Protein AF-R9JQD2-F1 (afdb_monomer)

Foldseek 3Di:
DPDPCPPDPDWDKDWPDWDWDQDPVRDIDIGHDPPIDIDTDDCVVPPD

Structure (mmCIF, N/CA/C/O backbone):
data_AF-R9JQD2-F1
#
_entry.id   AF-R9JQD2-F1
#
loop_
_atom_site.group_PDB
_atom_site.id
_atom_site.type_symbol
_atom_site.label_atom_id
_atom_site.label_alt_id
_atom_site.label_comp_id
_atom_site.label_asym_id
_atom_site.label_entity_id
_atom_site.label_seq_id
_atom_site.pdbx_PDB_ins_code
_atom_site.Cartn_x
_atom_site.Cartn_y
_atom_site.Cartn_z
_atom_site.occupancy
_atom_site.B_iso_or_equiv
_atom_site.auth_seq_id
_atom_site.auth_comp_id
_atom_site.auth_asym_id
_atom_site.auth_atom_id
_atom_site.pdbx_PDB_model_num
ATOM 1 N N . MET A 1 1 ? 22.251 -3.977 -6.021 1.00 56.94 1 MET A N 1
ATOM 2 C CA . MET A 1 1 ? 21.948 -4.184 -4.589 1.00 56.94 1 MET A CA 1
ATOM 3 C C . MET A 1 1 ? 21.142 -5.460 -4.459 1.00 56.94 1 MET A C 1
ATOM 5 O O . MET A 1 1 ? 20.226 -5.626 -5.253 1.00 56.94 1 MET A O 1
ATOM 9 N N . LYS A 1 2 ? 21.465 -6.331 -3.494 1.00 63.59 2 LYS A N 1
ATOM 10 C CA . LYS A 1 2 ? 20.584 -7.447 -3.131 1.00 63.59 2 LYS A CA 1
ATOM 11 C C . LYS A 1 2 ? 19.517 -6.919 -2.180 1.00 63.59 2 LYS A C 1
ATOM 13 O O . LYS A 1 2 ? 19.776 -6.811 -0.984 1.00 63.59 2 LYS A O 1
ATOM 18 N N . ASN A 1 3 ? 18.384 -6.480 -2.715 1.00 73.88 3 ASN A N 1
ATOM 19 C CA . ASN A 1 3 ? 17.264 -5.981 -1.918 1.00 73.88 3 ASN A CA 1
ATOM 20 C C . ASN A 1 3 ? 16.017 -6.848 -2.155 1.00 73.88 3 ASN A C 1
ATOM 22 O O . ASN A 1 3 ? 16.004 -7.716 -3.026 1.00 73.88 3 ASN A O 1
ATOM 26 N N . LEU A 1 4 ? 14.961 -6.613 -1.372 1.00 79.75 4 LEU A N 1
ATOM 27 C CA . LEU A 1 4 ? 13.695 -7.352 -1.463 1.00 79.75 4 LEU A CA 1
ATOM 28 C C . LEU A 1 4 ? 13.083 -7.343 -2.880 1.00 79.75 4 LEU A C 1
ATOM 30 O O . LEU A 1 4 ? 12.312 -8.233 -3.232 1.00 79.75 4 LEU A O 1
ATOM 34 N N . PHE A 1 5 ? 13.433 -6.350 -3.695 1.00 79.44 5 PHE A N 1
AT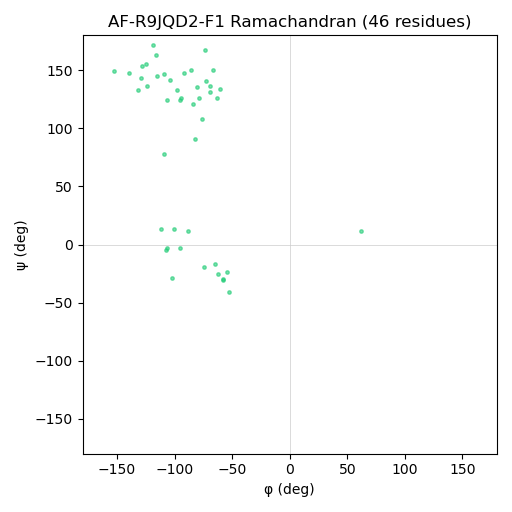OM 35 C CA . PHE A 1 5 ? 12.869 -6.112 -5.017 1.00 79.44 5 PHE A CA 1
ATOM 36 C C . PHE A 1 5 ? 13.695 -6.727 -6.154 1.00 79.44 5 PHE A C 1
ATOM 38 O O . PHE A 1 5 ? 13.261 -6.685 -7.299 1.00 79.44 5 PHE A O 1
ATOM 45 N N . GLU A 1 6 ? 14.841 -7.348 -5.866 1.00 76.50 6 GLU A N 1
ATOM 46 C CA . GLU A 1 6 ? 15.771 -7.862 -6.885 1.00 76.50 6 GLU A CA 1
ATOM 47 C C . GLU A 1 6 ? 15.133 -8.889 -7.839 1.00 76.50 6 GLU A C 1
ATOM 49 O O . GLU A 1 6 ? 15.497 -8.964 -9.011 1.00 76.50 6 GLU A O 1
ATOM 54 N N . HIS A 1 7 ? 14.149 -9.654 -7.360 1.00 80.44 7 HIS A N 1
ATOM 55 C CA . HIS A 1 7 ? 13.446 -10.671 -8.150 1.00 80.44 7 HIS A CA 1
ATOM 56 C C . HIS A 1 7 ? 11.991 -10.320 -8.445 1.00 80.44 7 HIS A C 1
ATOM 58 O O . HIS A 1 7 ? 11.218 -11.182 -8.868 1.00 80.44 7 HIS A O 1
ATOM 64 N N . THR A 1 8 ? 11.586 -9.072 -8.212 1.00 76.38 8 THR A N 1
ATOM 65 C CA . THR A 1 8 ? 10.212 -8.691 -8.504 1.00 76.38 8 THR A CA 1
ATOM 66 C C . THR A 1 8 ? 10.019 -8.450 -9.999 1.00 76.38 8 THR A C 1
ATOM 68 O O . THR A 1 8 ? 10.750 -7.689 -10.627 1.00 76.38 8 THR A O 1
ATOM 71 N N . SER A 1 9 ? 9.031 -9.126 -10.582 1.00 75.31 9 SER A N 1
ATOM 72 C CA . SER A 1 9 ? 8.628 -8.966 -11.984 1.00 75.31 9 SER A CA 1
ATOM 73 C C . SER A 1 9 ? 7.308 -8.206 -12.139 1.00 75.31 9 SER A C 1
ATOM 75 O O . SER A 1 9 ? 6.873 -7.946 -13.260 1.00 75.31 9 SER A O 1
ATOM 77 N N . ALA A 1 10 ? 6.662 -7.852 -11.026 1.00 83.44 10 ALA A N 1
ATOM 78 C CA . ALA A 1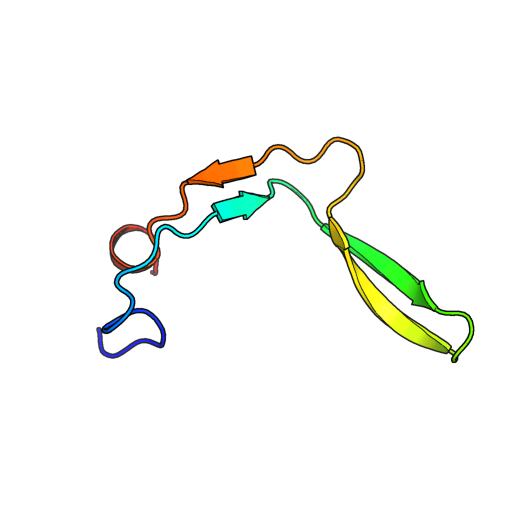 10 ? 5.395 -7.137 -11.018 1.00 83.44 10 ALA A CA 1
ATOM 79 C C . ALA A 1 10 ? 5.614 -5.614 -10.947 1.00 83.44 10 ALA A C 1
ATOM 81 O O . ALA A 1 10 ? 6.559 -5.168 -10.293 1.00 83.44 10 ALA A O 1
ATOM 82 N N . PRO A 1 11 ? 4.735 -4.802 -11.566 1.00 84.12 11 PRO A N 1
ATOM 83 C CA . PRO A 1 11 ? 4.687 -3.364 -11.325 1.00 84.12 11 PRO A CA 1
ATOM 84 C C . PRO A 1 11 ? 4.391 -3.059 -9.855 1.00 84.12 11 PRO A C 1
ATOM 86 O O . PRO A 1 11 ? 3.463 -3.630 -9.278 1.00 84.12 11 PRO A O 1
ATOM 89 N N . TRP A 1 12 ? 5.143 -2.129 -9.268 1.00 88.62 12 TRP A N 1
ATOM 90 C CA . TRP A 1 12 ? 4.887 -1.635 -7.918 1.00 88.62 12 TRP A CA 1
ATOM 91 C C . TRP A 1 12 ? 4.251 -0.258 -7.982 1.00 88.62 12 TRP A C 1
ATOM 93 O O . TRP A 1 12 ? 4.605 0.575 -8.814 1.00 88.62 12 TRP A O 1
ATOM 103 N N . ILE A 1 13 ? 3.307 -0.024 -7.081 1.00 91.69 13 ILE A N 1
ATOM 104 C CA . ILE A 1 13 ? 2.642 1.262 -6.913 1.00 91.69 13 ILE A CA 1
ATOM 105 C C . ILE A 1 13 ? 2.828 1.668 -5.460 1.00 91.69 13 ILE A C 1
ATOM 107 O O . ILE A 1 13 ? 2.652 0.847 -4.556 1.00 91.69 13 ILE A O 1
ATOM 111 N N . ARG A 1 14 ? 3.154 2.937 -5.235 1.00 92.31 14 ARG A N 1
ATOM 112 C CA . ARG A 1 14 ? 3.087 3.555 -3.910 1.00 92.31 14 ARG A CA 1
ATOM 113 C C . ARG A 1 14 ? 2.059 4.676 -3.912 1.00 92.31 14 ARG A C 1
ATOM 115 O O . ARG A 1 14 ? 1.638 5.144 -4.967 1.00 92.31 14 ARG A O 1
ATOM 122 N N . TYR A 1 15 ? 1.642 5.082 -2.722 1.00 95.94 15 TYR A N 1
ATOM 123 C CA . TYR A 1 15 ? 0.726 6.199 -2.540 1.00 95.94 15 TYR A CA 1
ATOM 124 C C . TYR A 1 15 ? 1.461 7.382 -1.923 1.00 95.94 15 TYR A C 1
ATOM 126 O O . TYR A 1 15 ? 2.351 7.202 -1.094 1.00 95.94 15 TYR A O 1
ATOM 134 N N . SER A 1 16 ? 1.058 8.594 -2.302 1.00 94.44 16 SER A N 1
ATOM 135 C CA . SER A 1 16 ? 1.696 9.832 -1.841 1.00 94.44 16 SER A CA 1
ATOM 136 C C . SER A 1 16 ? 1.611 10.059 -0.326 1.00 94.44 16 SER A C 1
ATOM 138 O O . SER A 1 16 ? 2.426 10.794 0.220 1.00 94.44 16 SER A O 1
ATOM 140 N N . ASN A 1 17 ? 0.610 9.484 0.352 1.00 95.50 17 ASN A N 1
ATOM 141 C CA . ASN A 1 17 ? 0.452 9.604 1.798 1.00 95.50 17 ASN A C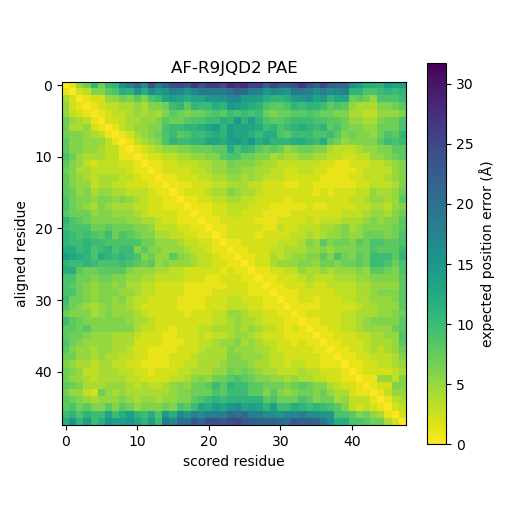A 1
ATOM 142 C C . ASN A 1 17 ? -0.280 8.402 2.406 1.00 95.50 17 ASN A C 1
ATOM 144 O O . ASN A 1 17 ? -1.187 7.826 1.796 1.00 95.50 17 ASN A O 1
ATOM 148 N N . TYR A 1 18 ? 0.077 8.098 3.650 1.00 96.50 18 TYR A N 1
ATOM 149 C CA . TYR A 1 18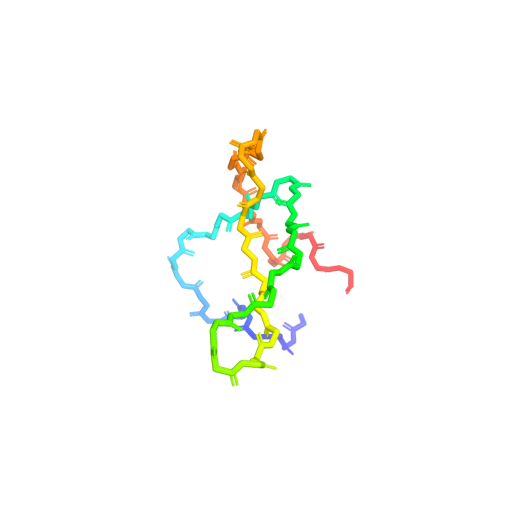 ? -0.561 7.082 4.475 1.00 96.50 18 TYR A CA 1
ATOM 150 C C . TYR A 1 18 ? -0.943 7.675 5.833 1.00 96.50 18 TYR A C 1
ATOM 152 O O . TYR A 1 18 ? -0.310 8.610 6.322 1.00 96.50 18 TYR A O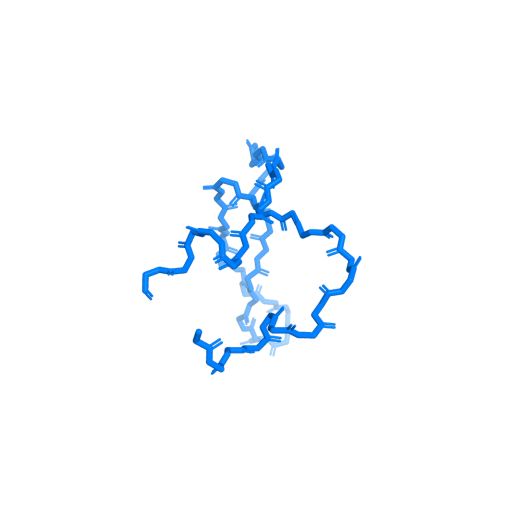 1
ATOM 160 N N . GLU A 1 19 ? -1.966 7.107 6.459 1.00 96.75 19 GLU A N 1
ATOM 161 C CA . GLU A 1 19 ? -2.456 7.507 7.773 1.00 96.75 19 GLU A CA 1
ATOM 162 C C . GLU A 1 19 ? -2.582 6.309 8.706 1.00 96.75 19 GLU A C 1
ATOM 164 O O . GLU A 1 19 ? -2.984 5.212 8.304 1.00 96.75 19 GLU A O 1
ATOM 169 N N . TYR A 1 20 ? -2.260 6.547 9.973 1.00 96.00 20 TYR A N 1
ATOM 170 C CA . TYR A 1 20 ? -2.454 5.571 11.030 1.00 96.00 20 TYR A CA 1
ATOM 171 C C . TYR A 1 20 ? -3.909 5.569 11.496 1.00 96.00 20 TYR A C 1
ATOM 173 O O . TYR A 1 20 ? -4.500 6.624 11.730 1.00 96.00 20 TYR A O 1
ATOM 181 N N . LYS A 1 21 ? -4.477 4.377 11.673 1.00 95.00 21 LYS A N 1
ATOM 182 C CA . LYS A 1 21 ? -5.811 4.173 12.240 1.00 95.00 21 LYS A CA 1
ATOM 183 C C . LYS A 1 21 ? -5.765 3.100 13.311 1.00 95.00 21 LYS A C 1
ATOM 185 O O . LYS A 1 21 ? -5.214 2.027 13.085 1.00 95.00 21 LYS A O 1
ATOM 190 N N . THR A 1 22 ? -6.382 3.378 14.451 1.00 96.62 22 THR A N 1
ATOM 191 C CA . THR A 1 22 ? -6.596 2.371 15.492 1.00 96.62 22 THR A CA 1
ATOM 192 C C . THR A 1 22 ? -7.863 1.588 15.164 1.00 96.62 22 THR A C 1
ATOM 194 O O . THR A 1 22 ? -8.936 2.176 15.015 1.00 96.62 22 THR A O 1
ATOM 197 N N . GLY A 1 23 ? -7.729 0.273 15.009 1.00 93.31 23 GLY A N 1
ATOM 198 C CA . GLY A 1 23 ? -8.848 -0.640 14.814 1.00 93.31 23 GLY A CA 1
ATOM 199 C C . GLY A 1 23 ? -9.646 -0.860 16.097 1.00 93.31 23 GLY A C 1
ATOM 200 O O . GLY A 1 23 ? -9.216 -0.522 17.201 1.00 93.31 23 GLY A O 1
ATOM 201 N N . SER A 1 24 ? -10.826 -1.462 15.961 1.00 94.62 24 SER A N 1
ATOM 202 C CA . SER A 1 24 ? -11.680 -1.843 17.097 1.00 94.62 24 SER A CA 1
ATOM 203 C C . SER A 1 24 ? -11.058 -2.912 18.000 1.00 94.62 24 SER A C 1
ATOM 205 O O . SER A 1 24 ? -11.513 -3.117 19.119 1.00 94.62 24 SER A O 1
ATOM 207 N N . ASP A 1 25 ? -10.037 -3.604 17.508 1.00 95.69 25 ASP A N 1
ATOM 208 C CA . ASP A 1 25 ? -9.223 -4.587 18.219 1.00 95.69 25 ASP A CA 1
ATOM 209 C C . ASP A 1 25 ? -8.019 -3.958 18.944 1.00 95.69 25 ASP A C 1
ATOM 211 O O . ASP A 1 25 ? -7.127 -4.673 19.394 1.00 95.69 25 ASP A O 1
ATOM 215 N N . CYS A 1 26 ? -7.988 -2.624 19.054 1.00 93.44 26 CYS A N 1
ATOM 216 C CA . CYS A 1 26 ? -6.889 -1.842 19.621 1.00 93.44 26 CYS A CA 1
ATOM 217 C C . CYS A 1 26 ? -5.554 -1.976 18.866 1.00 93.44 26 CYS A C 1
ATOM 219 O O . CYS A 1 26 ? -4.532 -1.501 19.365 1.00 93.44 26 CYS A O 1
ATOM 221 N N . ASN A 1 27 ? -5.544 -2.561 17.663 1.00 97.44 27 ASN A N 1
ATOM 222 C CA . ASN A 1 27 ? -4.348 -2.632 16.831 1.00 97.44 27 ASN A CA 1
ATOM 223 C C . ASN A 1 27 ? -4.186 -1.374 15.976 1.00 97.44 27 ASN A C 1
ATOM 225 O O . ASN A 1 27 ? -5.156 -0.722 15.584 1.00 97.44 27 ASN A O 1
ATOM 229 N N . LEU A 1 28 ? -2.932 -1.031 15.676 1.00 96.69 28 LEU A N 1
ATOM 230 C CA . LEU A 1 28 ? -2.590 0.097 14.820 1.00 96.69 28 LEU A CA 1
ATOM 231 C C . LEU A 1 28 ? -2.387 -0.376 13.381 1.00 96.69 28 LEU A C 1
ATOM 233 O O . LEU A 1 28 ? -1.554 -1.240 13.112 1.00 96.69 28 LEU A O 1
ATOM 237 N N . TYR A 1 29 ? -3.106 0.244 12.456 1.00 96.25 29 TYR A N 1
ATOM 238 C CA . TYR A 1 29 ? -3.030 -0.035 11.030 1.00 96.25 29 TYR A CA 1
ATOM 239 C C . TYR A 1 29 ? -2.505 1.175 10.273 1.00 96.25 29 TYR A C 1
ATOM 241 O O . TYR A 1 29 ? -2.832 2.314 10.603 1.00 96.25 29 TYR A O 1
ATOM 249 N N . ILE A 1 30 ? -1.740 0.919 9.216 1.00 96.12 30 ILE A N 1
ATOM 250 C CA . ILE A 1 30 ? -1.392 1.923 8.213 1.00 96.12 30 ILE A CA 1
ATOM 251 C C . ILE A 1 30 ? -2.387 1.775 7.067 1.00 96.12 30 ILE A C 1
ATOM 253 O O . ILE A 1 30 ? -2.542 0.691 6.505 1.00 96.12 30 ILE A O 1
ATOM 257 N N . 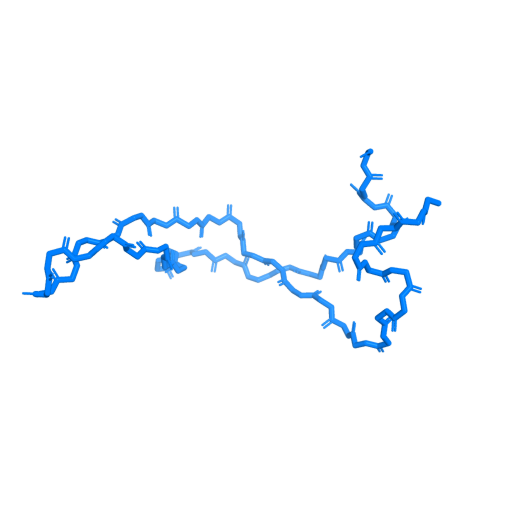THR A 1 31 ? -3.070 2.860 6.723 1.00 95.31 31 THR A N 1
ATOM 258 C CA . THR A 1 31 ? -4.038 2.897 5.624 1.00 95.31 31 THR A CA 1
ATOM 259 C C . THR A 1 31 ? -3.679 3.991 4.633 1.00 95.31 31 THR A C 1
ATOM 261 O O . THR A 1 31 ? -2.996 4.952 4.976 1.00 95.31 31 THR A O 1
ATOM 264 N N . VAL A 1 32 ? -4.117 3.843 3.386 1.00 96.25 32 VAL A N 1
ATOM 265 C CA . VAL A 1 32 ? -3.959 4.890 2.373 1.00 96.25 32 VAL A CA 1
ATOM 266 C C . VAL A 1 32 ? -4.872 6.062 2.736 1.00 96.25 32 VAL A C 1
ATOM 268 O O . VAL A 1 32 ? -6.054 5.854 3.027 1.00 96.25 32 VAL A O 1
ATOM 271 N N . SER A 1 33 ? -4.335 7.283 2.730 1.00 96.12 33 SER A N 1
ATOM 272 C CA . SER A 1 33 ? -5.146 8.478 2.977 1.00 96.12 33 SER A CA 1
ATOM 273 C C . SER A 1 33 ? -6.149 8.714 1.854 1.00 96.12 33 SER A C 1
ATOM 275 O O . SER A 1 33 ? -5.885 8.403 0.696 1.00 96.12 33 SER A O 1
ATOM 277 N N . LYS A 1 34 ? -7.295 9.314 2.190 1.00 94.00 34 LYS A N 1
ATOM 278 C CA . LYS A 1 34 ? -8.417 9.506 1.256 1.00 94.00 34 LYS A CA 1
ATOM 279 C C . LYS A 1 34 ? -8.022 10.180 -0.066 1.00 94.00 34 LYS A C 1
ATOM 281 O O . LYS A 1 34 ? -8.494 9.760 -1.117 1.00 94.00 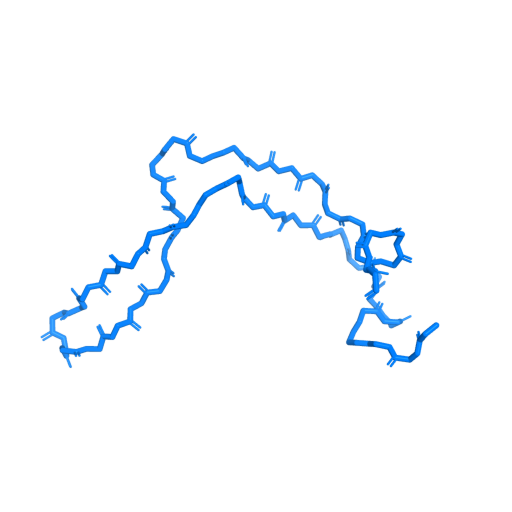34 LYS A O 1
ATOM 286 N N . ASP A 1 35 ? -7.155 11.187 -0.003 1.00 95.00 35 ASP A N 1
ATOM 287 C CA . ASP A 1 35 ? -6.728 11.980 -1.164 1.00 95.00 35 ASP A CA 1
ATOM 288 C C . ASP A 1 35 ? -5.348 11.559 -1.699 1.00 95.00 35 ASP A C 1
ATOM 290 O O . ASP A 1 35 ? -4.720 12.282 -2.479 1.00 95.00 35 ASP A O 1
ATOM 294 N N . ALA A 1 36 ? -4.842 10.402 -1.261 1.00 97.06 36 ALA A N 1
ATOM 295 C CA . ALA A 1 36 ? -3.552 9.910 -1.706 1.00 97.06 36 ALA A CA 1
ATOM 296 C C . ALA A 1 36 ? -3.609 9.499 -3.180 1.00 97.06 36 ALA A C 1
ATOM 298 O O . ALA A 1 36 ? -4.541 8.832 -3.635 1.00 97.06 36 ALA A O 1
ATOM 299 N N . LYS A 1 37 ? -2.578 9.883 -3.930 1.00 96.81 37 LYS A N 1
ATOM 300 C CA . LYS A 1 37 ? -2.478 9.573 -5.355 1.00 96.81 37 LYS A CA 1
ATOM 301 C C . LYS A 1 37 ? -1.583 8.353 -5.553 1.00 96.81 37 LYS A C 1
ATOM 303 O O . LYS A 1 37 ? -0.512 8.315 -4.944 1.00 96.81 37 LYS A O 1
ATOM 308 N N . PRO A 1 38 ? -2.004 7.372 -6.368 1.00 95.31 38 PRO A N 1
ATOM 309 C CA . PRO A 1 38 ? -1.135 6.273 -6.746 1.00 95.31 38 PRO A CA 1
ATOM 310 C C . PRO A 1 38 ? -0.072 6.770 -7.727 1.00 95.31 38 PRO A C 1
ATOM 312 O O . PRO A 1 38 ? -0.366 7.546 -8.637 1.00 95.31 38 PRO A O 1
ATOM 315 N N . GLU A 1 39 ? 1.147 6.274 -7.575 1.00 94.62 39 GLU A N 1
ATOM 316 C CA . GLU A 1 39 ? 2.239 6.500 -8.514 1.00 94.62 39 GLU A CA 1
ATOM 317 C C . GLU A 1 39 ? 3.056 5.226 -8.719 1.00 94.62 39 GLU A C 1
ATOM 319 O O . GLU A 1 39 ? 3.188 4.398 -7.812 1.00 94.62 39 GLU A O 1
ATOM 324 N N . MET A 1 40 ? 3.581 5.060 -9.935 1.00 91.75 40 MET A N 1
ATOM 325 C CA . MET A 1 40 ? 4.472 3.946 -10.249 1.00 91.75 40 MET A CA 1
ATOM 326 C C . MET A 1 40 ? 5.733 4.074 -9.410 1.00 91.75 40 MET A C 1
ATOM 328 O O . MET A 1 40 ? 6.397 5.107 -9.433 1.00 91.75 40 MET A O 1
ATOM 332 N N . TYR A 1 41 ? 6.049 3.010 -8.690 1.00 89.38 41 TYR A N 1
ATOM 333 C CA . TYR A 1 41 ? 7.229 2.924 -7.857 1.00 89.38 41 TYR A CA 1
ATOM 334 C C . TYR A 1 41 ? 8.245 2.009 -8.530 1.00 89.38 41 TYR A C 1
ATOM 336 O O . TYR A 1 41 ? 7.943 0.849 -8.822 1.00 89.38 41 TYR A O 1
ATOM 344 N N . HIS A 1 42 ? 9.455 2.518 -8.761 1.00 86.25 42 HIS A N 1
ATOM 345 C CA . HIS A 1 42 ? 10.552 1.742 -9.336 1.00 86.25 42 HIS A CA 1
ATOM 346 C C . HIS A 1 42 ? 11.614 1.474 -8.266 1.00 86.25 42 HIS A C 1
ATOM 348 O O . HIS A 1 42 ? 12.665 2.114 -8.266 1.00 86.25 42 HIS A O 1
ATOM 354 N N . PRO A 1 43 ? 11.396 0.506 -7.359 1.00 78.06 43 PRO A N 1
ATOM 355 C CA . PRO A 1 43 ? 12.278 0.279 -6.216 1.00 78.06 43 PRO A CA 1
ATOM 356 C C . PRO A 1 43 ? 13.730 -0.010 -6.605 1.00 78.06 43 PRO A C 1
ATOM 358 O O . PRO A 1 43 ? 14.639 0.325 -5.863 1.00 78.06 43 PRO A O 1
ATOM 361 N N . MET A 1 44 ? 13.983 -0.602 -7.774 1.00 80.81 44 MET A N 1
ATOM 362 C CA . MET A 1 44 ? 15.353 -0.866 -8.236 1.00 80.81 44 MET A CA 1
ATOM 363 C C . MET A 1 44 ? 16.094 0.386 -8.732 1.00 80.81 44 MET A C 1
ATOM 365 O O . MET A 1 44 ? 17.316 0.355 -8.826 1.00 80.81 44 MET A O 1
ATOM 369 N N . GLN A 1 45 ? 15.369 1.453 -9.080 1.00 78.88 45 GLN A N 1
ATOM 370 C CA . GLN A 1 45 ? 15.926 2.726 -9.557 1.00 78.88 45 GLN A CA 1
ATOM 371 C C . GLN A 1 45 ? 15.915 3.801 -8.464 1.00 78.88 45 GLN A C 1
ATOM 373 O O . GLN A 1 45 ? 16.756 4.691 -8.473 1.00 78.88 45 GLN A O 1
ATOM 378 N N . GLU A 1 46 ? 14.953 3.711 -7.544 1.00 72.06 46 GLU A N 1
ATOM 379 C CA . GLU A 1 46 ? 14.672 4.710 -6.509 1.00 72.06 46 GLU A CA 1
ATOM 380 C C . GLU A 1 46 ? 15.093 4.269 -5.096 1.00 72.06 46 GLU A C 1
ATOM 382 O O . GLU A 1 46 ? 14.946 5.051 -4.160 1.00 72.06 46 GLU A O 1
ATOM 387 N N . ALA A 1 47 ? 15.568 3.031 -4.897 1.00 63.22 47 ALA A N 1
ATOM 388 C CA . ALA A 1 47 ? 16.170 2.639 -3.623 1.00 63.22 47 ALA A CA 1
ATOM 389 C C . ALA A 1 47 ? 17.582 3.233 -3.521 1.00 63.22 47 ALA A C 1
ATOM 391 O O . ALA A 1 47 ? 18.487 2.781 -4.226 1.00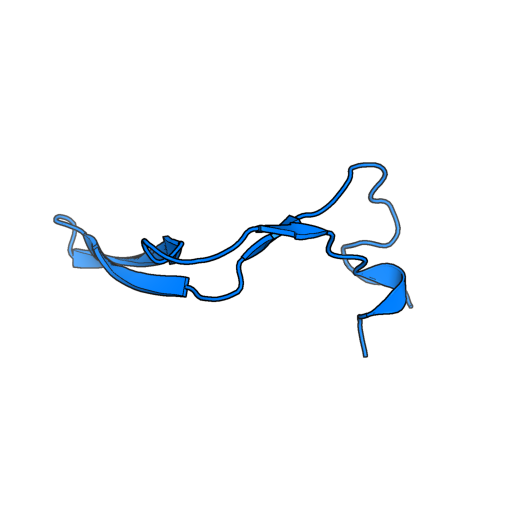 63.22 47 ALA A O 1
ATOM 392 N N . GLU A 1 48 ? 17.742 4.241 -2.660 1.00 58.28 48 GLU A N 1
ATOM 393 C CA . GLU A 1 48 ? 19.048 4.647 -2.117 1.00 58.28 48 GLU A CA 1
ATOM 394 C C . GLU A 1 48 ? 19.688 3.523 -1.288 1.00 58.28 48 GLU A C 1
ATOM 396 O O . GLU A 1 48 ? 18.963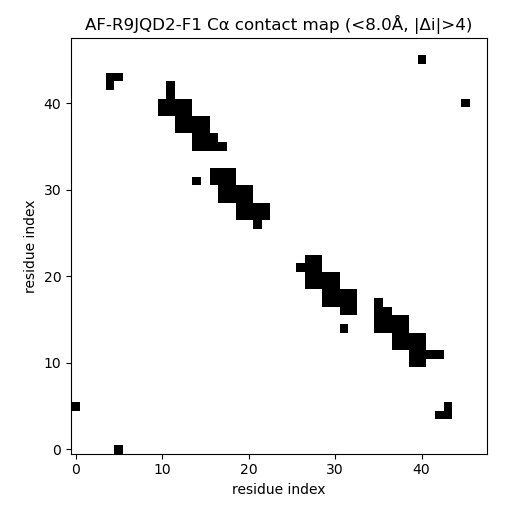 2.856 -0.509 1.00 58.28 48 GLU A O 1
#

Secondary structure (DSSP, 8-state):
---TTTT--S-EEEES-EEEEE-TTS-EEEEE-TTPPEEEE-HHHH--

Nearest PDB structures (foldseek):
  3gw6-assembly1_B  TM=3.331E-01  e=9.704E+00  Escherichia phage K1F
  3gw6-assembly2_C  TM=2.538E-01  e=6.210E+00  Escherichia phage K1F

Sequence (48 aa):
MKNLFEHTSAPWIRYSNYEYKTGSDCNLYITVSKDAKPEMYHPMQEAE

Solvent-accessible surface area (backbone atoms only — not comparable to full-atom values): 3302 Å² total; per-residue (Å²): 126,97,52,96,62,71,82,62,87,69,90,44,71,44,59,78,39,70,39,81,44,75,46,98,83,75,44,81,40,81,40,78,36,95,84,42,49,80,42,84,44,54,62,89,80,68,61,128

pLDDT: mean 87.33, std 11.11, range [56.94, 97.44]

Radius of gyration: 14.16 Å; Cα contacts (8 Å, |Δi|>4): 54; chains: 1; bounding box: 34×23×32 Å

Mean predicted aligned error: 5.62 Å